Protein AF-A0A354ESL8-F1 (afdb_monomer_lite)

Radius of gyration: 21.01 Å; chains: 1; bounding box: 44×29×80 Å

Secondary structure (DSSP, 8-state):
-HHHHHHHHTTT-TTSHHHHHHHHHHHHHTTT-HHHHHHHHHHHHHHT-SS--HHHHHHHHHHHHHHHHHHTT-TTTS-HHHHHS--HHHHHHHHHHHHHHHHHHHHHT-------------

Foldseek 3Di:
DLLLLQLLVCLVPCVDPSNVVSLVCQCPVCVVQPQLVVLSVQLVCQPPDVVHDPVSNSVSSLSNSVSVCVVVVVCVPAPSCNSVDPDPPVSVVSVVVVVVVVVVVVVVVDDDPPDDDPDDDD

pLDDT: mean 74.72, std 19.01, range [41.19, 96.94]

Structure (mmCIF, N/CA/C/O backbone):
data_AF-A0A354ESL8-F1
#
_entry.id   AF-A0A354ESL8-F1
#
loop_
_atom_site.group_PDB
_atom_site.id
_atom_site.type_symbol
_atom_site.label_atom_id
_atom_site.label_alt_id
_atom_site.label_comp_id
_atom_site.label_asym_id
_atom_site.label_entity_id
_atom_site.label_seq_id
_atom_site.pdbx_PDB_ins_code
_atom_site.Cartn_x
_atom_site.Cartn_y
_atom_site.Cartn_z
_atom_site.occupancy
_atom_site.B_iso_or_equiv
_atom_site.auth_seq_id
_atom_site.auth_comp_id
_atom_site.auth_asym_id
_atom_site.auth_atom_id
_atom_site.pdbx_PDB_model_num
ATOM 1 N N . MET A 1 1 ? -4.795 -6.750 10.620 1.00 56.97 1 MET A N 1
ATOM 2 C CA . MET A 1 1 ? -3.672 -5.795 10.525 1.00 56.97 1 MET A CA 1
ATOM 3 C C . MET A 1 1 ? -2.487 -6.309 9.697 1.00 56.97 1 MET A C 1
ATOM 5 O O . MET A 1 1 ? -1.886 -5.500 9.002 1.00 56.97 1 MET A O 1
ATOM 9 N N . ALA A 1 2 ? -2.260 -7.630 9.599 1.00 80.31 2 ALA A N 1
ATOM 10 C CA . ALA A 1 2 ? -1.152 -8.243 8.842 1.00 80.31 2 ALA A CA 1
ATOM 11 C C . ALA A 1 2 ? -0.875 -7.701 7.419 1.00 80.31 2 ALA A C 1
ATOM 13 O O . ALA A 1 2 ? 0.282 -7.634 7.011 1.00 80.31 2 ALA A O 1
ATOM 14 N N . VAL A 1 3 ? -1.898 -7.296 6.650 1.00 87.00 3 VAL A N 1
ATOM 15 C CA . VAL A 1 3 ? -1.694 -6.726 5.302 1.00 87.00 3 VAL A CA 1
ATOM 16 C C . VAL A 1 3 ? -0.966 -5.382 5.378 1.00 87.00 3 VAL A C 1
ATOM 18 O O . VAL A 1 3 ? 0.027 -5.200 4.683 1.00 87.00 3 VAL A O 1
ATOM 21 N N . LEU A 1 4 ? -1.415 -4.462 6.241 1.00 85.75 4 LEU A N 1
ATOM 22 C CA . LEU A 1 4 ? -0.797 -3.140 6.398 1.00 85.75 4 LEU A CA 1
ATOM 23 C C . LEU A 1 4 ? 0.653 -3.262 6.870 1.00 85.75 4 LEU A C 1
ATOM 25 O O . LEU A 1 4 ? 1.551 -2.690 6.258 1.00 85.75 4 LEU A O 1
ATOM 29 N N . GLU A 1 5 ? 0.881 -4.057 7.913 1.00 84.56 5 GLU A N 1
ATOM 30 C CA . GLU A 1 5 ? 2.213 -4.314 8.467 1.00 84.56 5 GLU A CA 1
ATOM 31 C C . GLU A 1 5 ? 3.165 -4.886 7.414 1.00 84.56 5 GLU A C 1
ATOM 33 O O . GLU A 1 5 ? 4.285 -4.399 7.263 1.00 84.56 5 GLU A O 1
ATOM 38 N N . THR A 1 6 ? 2.702 -5.869 6.632 1.00 87.06 6 THR A N 1
ATOM 39 C CA . THR A 1 6 ? 3.505 -6.481 5.566 1.00 87.06 6 THR A CA 1
ATOM 40 C C . THR A 1 6 ? 3.867 -5.450 4.497 1.00 87.06 6 THR A C 1
ATOM 42 O O . THR A 1 6 ? 5.022 -5.370 4.081 1.00 87.06 6 THR A O 1
ATOM 45 N N . LEU A 1 7 ? 2.918 -4.616 4.061 1.00 88.25 7 LEU A N 1
ATOM 46 C CA . LEU A 1 7 ? 3.202 -3.581 3.061 1.00 88.25 7 LEU A CA 1
ATOM 47 C C . LEU A 1 7 ? 4.175 -2.523 3.596 1.00 88.25 7 LEU A C 1
ATOM 49 O O . LEU A 1 7 ? 5.091 -2.127 2.879 1.00 88.25 7 LEU A O 1
ATOM 53 N N . ILE A 1 8 ? 4.052 -2.119 4.862 1.00 84.06 8 ILE A N 1
ATOM 54 C CA . ILE A 1 8 ? 4.998 -1.194 5.505 1.00 84.06 8 ILE A CA 1
ATOM 55 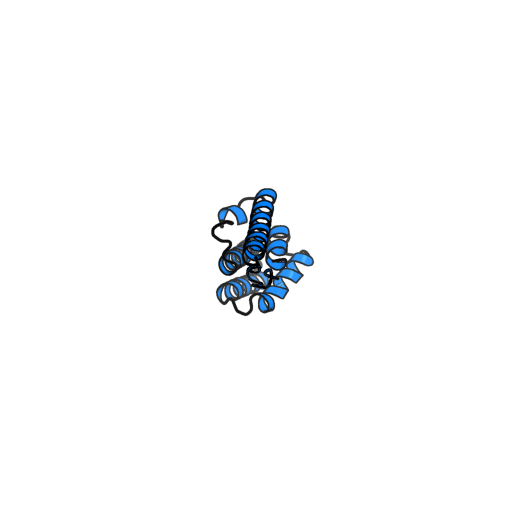C C . ILE A 1 8 ? 6.396 -1.827 5.627 1.00 84.06 8 ILE A C 1
ATOM 57 O O . ILE A 1 8 ? 7.403 -1.172 5.330 1.00 84.06 8 ILE A O 1
ATOM 61 N N . GLN A 1 9 ? 6.481 -3.099 6.028 1.00 82.31 9 GLN A N 1
ATOM 62 C CA . GLN A 1 9 ? 7.739 -3.838 6.168 1.00 82.31 9 GLN A CA 1
ATOM 63 C C . GLN A 1 9 ? 8.478 -3.965 4.832 1.00 82.31 9 GLN A C 1
ATOM 65 O O . GLN A 1 9 ? 9.687 -3.740 4.774 1.00 82.31 9 GLN A O 1
ATOM 70 N N . TYR A 1 10 ? 7.754 -4.265 3.753 1.00 80.88 10 TYR A N 1
ATOM 71 C CA . TYR A 1 10 ? 8.318 -4.469 2.416 1.00 80.88 10 TYR A CA 1
ATOM 72 C C . TYR A 1 10 ? 8.191 -3.244 1.496 1.00 80.88 10 TYR A C 1
ATOM 74 O O . TYR A 1 10 ? 8.330 -3.364 0.280 1.00 80.88 10 TYR A O 1
ATOM 82 N N . ARG A 1 11 ? 7.983 -2.039 2.044 1.00 75.75 11 ARG A N 1
ATOM 83 C CA . ARG A 1 11 ? 7.780 -0.806 1.254 1.00 75.75 11 ARG A CA 1
ATOM 84 C C . ARG A 1 11 ? 8.921 -0.460 0.290 1.00 75.75 11 ARG A C 1
ATOM 86 O O . ARG A 1 11 ? 8.677 0.157 -0.740 1.00 75.75 11 ARG A O 1
ATOM 93 N N . ALA A 1 12 ? 10.147 -0.885 0.602 1.00 71.88 12 ALA A N 1
ATOM 94 C CA . ALA A 1 12 ? 11.327 -0.718 -0.253 1.00 71.88 12 ALA A CA 1
ATOM 95 C C . ALA A 1 12 ? 11.576 -1.913 -1.201 1.00 71.88 12 ALA A C 1
ATOM 97 O O . ALA A 1 12 ? 12.420 -1.833 -2.091 1.00 71.88 12 ALA A O 1
ATOM 98 N N . THR A 1 13 ? 10.859 -3.026 -1.022 1.00 80.00 13 THR A N 1
ATOM 99 C CA . THR A 1 13 ? 11.060 -4.307 -1.720 1.00 80.00 13 THR A CA 1
ATOM 100 C C . THR A 1 13 ? 9.722 -4.909 -2.163 1.00 80.00 13 THR A C 1
ATOM 102 O O . THR A 1 13 ? 9.410 -6.068 -1.903 1.00 80.00 13 THR A O 1
ATOM 105 N N . ILE A 1 14 ? 8.941 -4.113 -2.901 1.00 82.62 14 ILE A N 1
ATOM 106 C CA . ILE A 1 14 ? 7.564 -4.419 -3.341 1.00 82.62 14 ILE A CA 1
ATOM 107 C C . ILE A 1 14 ? 7.452 -5.760 -4.095 1.00 82.62 14 ILE A C 1
ATOM 109 O O . ILE A 1 14 ? 6.445 -6.454 -4.006 1.00 82.62 14 ILE A O 1
ATOM 113 N N . ALA A 1 15 ? 8.490 -6.156 -4.836 1.00 82.19 15 ALA A N 1
ATOM 114 C CA . ALA A 1 15 ? 8.491 -7.401 -5.610 1.00 82.19 15 ALA A CA 1
ATOM 1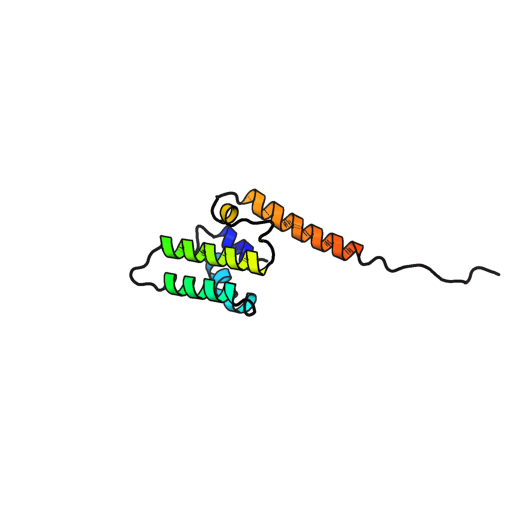15 C C . ALA A 1 15 ? 8.689 -8.673 -4.758 1.00 82.19 15 ALA A C 1
ATOM 117 O O . ALA A 1 15 ? 8.657 -9.780 -5.295 1.00 82.19 15 ALA A O 1
ATOM 118 N N . TYR A 1 16 ? 8.924 -8.544 -3.449 1.00 87.12 16 TYR A N 1
ATOM 119 C CA . TYR A 1 16 ? 9.104 -9.697 -2.573 1.00 87.12 16 TYR A CA 1
ATOM 120 C C . TYR A 1 16 ? 7.786 -10.459 -2.393 1.00 87.12 16 TYR A C 1
ATOM 122 O O . TYR A 1 16 ? 6.717 -9.853 -2.312 1.00 87.12 16 TYR A O 1
ATOM 130 N N . ALA A 1 17 ? 7.849 -11.789 -2.309 1.00 85.06 17 ALA A N 1
ATOM 131 C CA . ALA A 1 17 ? 6.663 -12.648 -2.363 1.00 85.06 17 ALA A CA 1
ATOM 132 C C . ALA A 1 17 ? 5.606 -12.292 -1.301 1.00 85.06 17 ALA A C 1
ATOM 134 O O . ALA A 1 17 ? 4.415 -12.262 -1.600 1.00 85.06 17 ALA A O 1
ATOM 135 N N . GLN A 1 18 ? 6.042 -11.958 -0.085 1.00 88.38 18 GLN A N 1
ATOM 136 C CA . GLN A 1 18 ? 5.186 -11.516 1.016 1.00 88.38 18 GLN A CA 1
ATOM 137 C C . GLN A 1 18 ? 4.458 -10.206 0.683 1.00 88.38 18 GLN A C 1
ATOM 139 O O . GLN A 1 18 ? 3.259 -10.093 0.922 1.00 88.38 18 GLN A O 1
ATOM 144 N N . SER A 1 19 ? 5.162 -9.238 0.089 1.00 88.62 19 SER A N 1
ATOM 145 C CA . SER A 1 19 ? 4.575 -7.963 -0.336 1.00 88.62 19 SER A CA 1
ATOM 146 C C . SER A 1 19 ? 3.552 -8.172 -1.450 1.00 88.62 19 SER A C 1
ATOM 148 O O . SER A 1 19 ? 2.431 -7.682 -1.357 1.00 88.62 19 SER A O 1
ATOM 150 N N . VAL A 1 20 ? 3.884 -8.992 -2.451 1.00 89.81 20 VAL A N 1
ATOM 151 C CA . VAL A 1 20 ? 2.971 -9.338 -3.549 1.00 89.81 20 VAL A CA 1
ATOM 152 C C . VAL A 1 20 ? 1.727 -10.065 -3.032 1.00 89.81 20 VAL A C 1
ATOM 154 O O . VAL A 1 20 ? 0.611 -9.748 -3.443 1.00 89.81 20 VAL A O 1
ATOM 157 N N . ALA A 1 21 ? 1.887 -11.008 -2.100 1.00 93.06 21 ALA A N 1
ATOM 158 C CA . ALA A 1 21 ? 0.765 -11.703 -1.473 1.00 93.06 21 ALA A CA 1
ATOM 159 C C . ALA A 1 21 ? -0.139 -10.736 -0.692 1.00 93.06 21 ALA A C 1
ATOM 161 O O . ALA A 1 21 ? -1.362 -10.790 -0.834 1.00 93.06 21 ALA A O 1
ATOM 162 N N . ALA A 1 22 ? 0.451 -9.810 0.071 1.00 93.69 22 ALA A N 1
ATOM 163 C CA . ALA A 1 22 ? -0.292 -8.770 0.774 1.00 93.69 22 ALA A CA 1
ATOM 164 C C . ALA A 1 22 ? -1.042 -7.852 -0.205 1.00 93.69 22 ALA A C 1
ATOM 166 O O . ALA A 1 22 ? -2.245 -7.650 -0.036 1.00 93.69 22 ALA A O 1
ATOM 167 N N . LEU A 1 23 ? -0.390 -7.378 -1.272 1.00 94.19 23 LEU A N 1
ATOM 168 C CA . LEU A 1 23 ? -1.014 -6.562 -2.320 1.00 94.19 23 LEU A CA 1
ATOM 169 C C . LEU A 1 23 ? -2.214 -7.271 -2.957 1.00 94.19 23 LEU A C 1
ATOM 171 O O . LEU A 1 23 ? -3.289 -6.687 -3.079 1.00 94.19 23 LEU A O 1
ATOM 175 N N . ASN A 1 24 ? -2.067 -8.551 -3.297 1.00 94.38 24 ASN A N 1
ATOM 176 C CA . ASN A 1 24 ? -3.132 -9.341 -3.915 1.00 94.38 24 ASN A CA 1
ATOM 177 C C . ASN A 1 24 ? -4.325 -9.597 -2.981 1.00 94.38 24 ASN A C 1
ATOM 179 O O . ASN A 1 24 ? -5.419 -9.894 -3.456 1.00 94.38 24 ASN A O 1
ATOM 183 N N . SER A 1 25 ? -4.142 -9.467 -1.665 1.00 95.06 25 SER A N 1
ATOM 184 C CA . SER A 1 25 ? -5.228 -9.609 -0.690 1.00 95.06 25 SER A CA 1
ATOM 185 C C . SER A 1 25 ? -6.089 -8.347 -0.537 1.00 95.06 25 SER A C 1
ATOM 187 O O . SER A 1 25 ? -7.221 -8.443 -0.056 1.00 95.06 25 SER A O 1
ATOM 189 N N . ILE A 1 26 ? -5.595 -7.177 -0.973 1.00 94.69 26 ILE A N 1
ATOM 190 C CA . ILE A 1 26 ? -6.262 -5.877 -0.785 1.00 94.69 26 ILE A CA 1
ATOM 191 C C . ILE A 1 26 ? -7.706 -5.863 -1.308 1.00 94.69 26 ILE A C 1
ATOM 193 O O . ILE A 1 26 ? -8.580 -5.433 -0.554 1.00 94.69 26 ILE A O 1
ATOM 197 N N . PRO A 1 27 ? -8.019 -6.346 -2.530 1.00 93.56 27 PRO A N 1
ATOM 198 C CA . PRO A 1 27 ? -9.389 -6.309 -3.047 1.00 93.56 27 PRO A CA 1
ATOM 199 C C . PRO A 1 27 ? -10.402 -7.055 -2.172 1.00 93.56 27 PRO A C 1
ATOM 201 O O . PRO A 1 27 ? -11.572 -6.677 -2.140 1.00 93.56 27 PRO A O 1
ATOM 204 N N . THR A 1 28 ? -9.955 -8.095 -1.464 1.00 93.75 28 THR A N 1
ATOM 205 C CA . THR A 1 28 ? -10.790 -8.907 -0.572 1.00 93.75 28 THR A CA 1
ATOM 206 C C . THR A 1 28 ? -10.889 -8.271 0.812 1.00 93.75 28 THR A C 1
ATOM 208 O O . THR A 1 28 ? -11.994 -8.032 1.300 1.00 93.75 28 THR A O 1
ATOM 211 N N . VAL A 1 29 ? -9.744 -7.962 1.432 1.00 93.00 29 VAL A N 1
ATOM 212 C CA . VAL A 1 29 ? -9.669 -7.452 2.814 1.00 93.00 29 VAL A CA 1
ATOM 213 C C . VAL A 1 29 ? -10.268 -6.050 2.931 1.00 93.00 29 VAL A C 1
ATOM 215 O O . VAL A 1 29 ? -10.980 -5.770 3.888 1.00 93.00 29 VAL A O 1
ATOM 218 N N . PHE A 1 30 ? -10.051 -5.197 1.930 1.00 93.94 30 PHE A N 1
ATOM 219 C CA . PHE A 1 30 ? -10.559 -3.822 1.876 1.00 93.94 30 PHE A CA 1
ATOM 220 C C . PHE A 1 30 ? -11.698 -3.671 0.862 1.00 93.94 30 PHE A C 1
ATOM 222 O O . PHE A 1 30 ? -11.887 -2.613 0.260 1.00 93.94 30 PHE A O 1
ATOM 229 N N . SER A 1 31 ? -12.484 -4.732 0.658 1.00 93.31 31 SER A N 1
ATOM 230 C CA . SER A 1 31 ? -13.606 -4.744 -0.293 1.00 93.31 31 SER A CA 1
ATOM 231 C C . SER A 1 31 ? -14.628 -3.625 -0.037 1.00 93.31 31 SER A C 1
ATOM 233 O O . SER A 1 31 ? -15.160 -3.049 -0.994 1.00 93.31 31 SER A O 1
ATOM 235 N N . ALA A 1 32 ? -14.841 -3.283 1.239 1.00 94.31 32 ALA A N 1
ATOM 236 C CA . ALA A 1 32 ? -15.745 -2.236 1.711 1.00 94.31 32 ALA A CA 1
ATOM 237 C C . ALA A 1 32 ? -15.131 -0.823 1.741 1.00 94.31 32 ALA A C 1
ATOM 239 O O . ALA A 1 32 ? -15.852 0.118 2.058 1.00 94.31 32 ALA A O 1
ATOM 240 N N . SER A 1 33 ? -13.846 -0.655 1.398 1.00 95.31 33 SER A N 1
ATOM 241 C CA . SER A 1 33 ? -13.163 0.645 1.400 1.00 95.31 33 SER A CA 1
ATOM 242 C C . SER A 1 33 ? -12.946 1.166 -0.026 1.00 95.31 33 SER A C 1
ATOM 244 O O . SER A 1 33 ? -12.001 0.753 -0.711 1.00 95.31 33 SER A O 1
ATOM 246 N N . PRO A 1 34 ? -13.786 2.101 -0.519 1.00 94.50 34 PRO A N 1
ATOM 247 C CA . PRO A 1 34 ? -13.638 2.645 -1.866 1.00 94.50 34 PRO A CA 1
ATOM 248 C C . PRO A 1 34 ? -12.286 3.335 -2.069 1.00 94.50 34 PRO A C 1
ATOM 250 O O . PRO A 1 34 ? -11.674 3.181 -3.124 1.00 94.50 34 PRO A O 1
ATOM 253 N N . LYS A 1 35 ? -11.792 4.038 -1.041 1.00 94.56 35 LYS A N 1
ATOM 254 C CA . LYS A 1 35 ? -10.518 4.769 -1.088 1.00 94.56 35 LYS A CA 1
ATOM 255 C C . 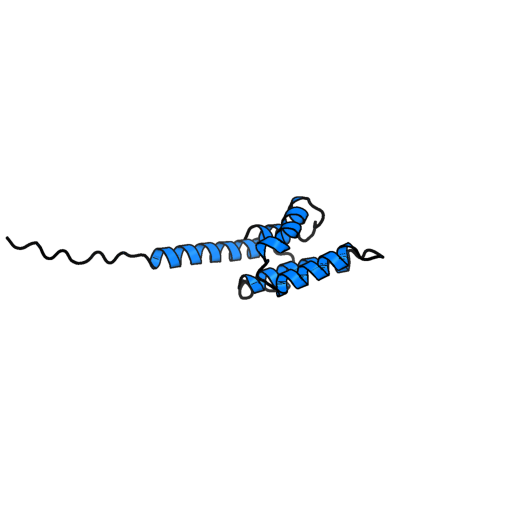LYS A 1 35 ? -9.324 3.829 -1.262 1.00 94.56 35 LYS A C 1
ATOM 257 O O . LYS A 1 35 ? -8.487 4.062 -2.132 1.00 94.56 35 LYS A O 1
ATOM 262 N N . VAL A 1 36 ? -9.259 2.746 -0.482 1.00 95.44 36 VAL A N 1
ATOM 263 C CA . VAL A 1 36 ? -8.169 1.761 -0.592 1.00 95.44 36 VAL A CA 1
ATOM 264 C C . VAL A 1 36 ? -8.222 1.045 -1.943 1.00 95.44 36 VAL A C 1
ATOM 266 O O . VAL A 1 36 ? -7.193 0.871 -2.597 1.00 95.44 36 VAL A O 1
ATOM 269 N N . ARG A 1 37 ? -9.420 0.691 -2.420 1.00 96.06 37 ARG A N 1
ATOM 270 C CA . ARG A 1 37 ? -9.599 0.059 -3.736 1.00 96.06 37 ARG A CA 1
ATOM 271 C C . ARG A 1 37 ? -9.189 0.964 -4.893 1.00 96.06 37 ARG A C 1
ATOM 273 O O . ARG A 1 37 ? -8.597 0.490 -5.866 1.00 96.06 37 ARG A O 1
ATOM 280 N N . GLU A 1 38 ? -9.484 2.255 -4.799 1.00 96.38 38 GLU A N 1
ATOM 281 C CA . GLU A 1 38 ? -9.051 3.236 -5.787 1.00 96.38 38 GLU A CA 1
ATOM 282 C C . GLU A 1 38 ? -7.521 3.367 -5.801 1.00 96.38 38 GLU A C 1
ATOM 284 O O . GLU A 1 38 ? -6.907 3.293 -6.870 1.00 96.38 38 GLU A O 1
ATOM 289 N N . ALA A 1 39 ? -6.889 3.480 -4.628 1.00 95.94 39 ALA A N 1
ATOM 290 C CA . ALA A 1 39 ? -5.431 3.517 -4.507 1.00 95.94 39 ALA A CA 1
ATOM 291 C C . ALA A 1 39 ? -4.776 2.255 -5.099 1.00 95.94 39 ALA A C 1
ATOM 293 O O . ALA A 1 39 ? -3.833 2.357 -5.887 1.00 95.94 39 ALA A O 1
ATOM 294 N N . PHE A 1 40 ? -5.334 1.074 -4.811 1.00 96.94 40 PHE A N 1
ATOM 295 C CA . PHE A 1 40 ? -4.879 -0.196 -5.378 1.00 96.94 40 PHE A CA 1
ATOM 296 C C . PHE A 1 40 ? -5.005 -0.241 -6.905 1.00 96.94 40 PHE A C 1
ATOM 298 O O . PHE A 1 40 ? -4.077 -0.644 -7.603 1.00 96.94 40 PHE A O 1
ATOM 305 N N . THR A 1 41 ? -6.123 0.238 -7.451 1.00 96.62 41 THR A N 1
ATOM 306 C CA . THR A 1 41 ? -6.333 0.292 -8.905 1.00 96.62 41 THR A CA 1
ATOM 307 C C . THR A 1 41 ? -5.283 1.175 -9.585 1.00 96.62 41 THR A C 1
ATOM 309 O O . THR A 1 41 ? -4.711 0.794 -10.608 1.00 96.62 41 THR A O 1
ATOM 312 N N . ARG A 1 42 ? -4.965 2.333 -8.991 1.00 96.12 42 ARG A N 1
ATOM 313 C CA . ARG A 1 42 ? -3.921 3.245 -9.489 1.00 96.12 42 ARG A CA 1
ATOM 314 C C . ARG A 1 42 ? -2.523 2.623 -9.417 1.00 96.12 42 ARG A C 1
ATOM 316 O O . ARG A 1 42 ? -1.726 2.827 -10.331 1.00 96.12 42 ARG A O 1
ATOM 323 N N . PHE A 1 43 ? -2.230 1.853 -8.371 1.00 95.56 43 PHE A N 1
ATOM 324 C CA . PHE A 1 43 ? -0.991 1.079 -8.271 1.00 95.56 43 PHE A CA 1
ATOM 325 C C . PHE A 1 43 ? -0.889 0.021 -9.372 1.00 95.56 43 PHE A C 1
ATOM 327 O O . PHE A 1 43 ? 0.124 -0.033 -10.065 1.00 95.56 43 PHE A O 1
ATOM 334 N N . MET A 1 44 ? -1.948 -0.758 -9.606 1.00 96.44 44 MET A N 1
ATOM 335 C CA . MET A 1 44 ? -1.963 -1.762 -10.675 1.00 96.44 44 MET A CA 1
ATOM 336 C C . MET A 1 44 ? -1.810 -1.127 -12.061 1.00 96.44 44 MET A C 1
ATOM 338 O O . MET A 1 44 ? -1.124 -1.683 -12.919 1.00 96.44 44 MET A O 1
ATOM 342 N N . ALA A 1 45 ? -2.389 0.055 -12.285 1.00 95.94 45 ALA A N 1
ATOM 343 C CA . ALA A 1 45 ? -2.175 0.813 -13.514 1.00 95.94 45 ALA A CA 1
ATOM 344 C C . ALA A 1 45 ? -0.703 1.236 -13.679 1.00 95.94 45 ALA A C 1
ATOM 346 O O . ALA A 1 45 ? -0.143 1.071 -14.760 1.00 95.94 45 ALA A O 1
ATOM 347 N N . ALA A 1 46 ? -0.056 1.715 -12.610 1.00 91.44 46 ALA A N 1
ATOM 348 C CA . ALA A 1 46 ? 1.366 2.064 -12.627 1.00 91.44 46 ALA A CA 1
ATOM 349 C C . ALA A 1 46 ? 2.271 0.839 -12.856 1.00 91.44 46 ALA A C 1
ATOM 351 O O . ALA A 1 46 ? 3.225 0.922 -13.627 1.00 91.44 46 ALA A O 1
ATOM 352 N N . ALA A 1 47 ? 1.946 -0.308 -12.254 1.00 90.62 47 ALA A N 1
ATOM 353 C CA . ALA A 1 47 ? 2.682 -1.561 -12.435 1.00 90.62 47 ALA A CA 1
ATOM 354 C C . ALA A 1 47 ? 2.632 -2.081 -13.881 1.00 90.62 47 ALA A C 1
ATOM 356 O O . ALA A 1 47 ? 3.591 -2.686 -14.355 1.00 90.62 47 ALA A O 1
ATOM 357 N N . ASN A 1 48 ? 1.532 -1.819 -14.591 1.00 93.88 48 ASN A N 1
ATOM 358 C CA . ASN A 1 48 ? 1.335 -2.226 -15.984 1.00 93.88 48 ASN A CA 1
ATOM 359 C C . ASN A 1 48 ? 1.689 -1.130 -17.005 1.00 93.88 48 ASN A C 1
ATOM 361 O O . ASN A 1 48 ? 1.524 -1.339 -18.211 1.00 93.88 48 ASN A O 1
ATOM 365 N N . ALA A 1 49 ? 2.153 0.037 -16.549 1.00 92.00 49 ALA A N 1
ATOM 366 C CA . ALA A 1 49 ? 2.456 1.163 -17.419 1.00 92.00 49 ALA A CA 1
ATOM 367 C C . ALA A 1 49 ? 3.619 0.851 -18.373 1.00 92.00 49 ALA A C 1
ATOM 369 O O . ALA A 1 49 ? 4.582 0.162 -18.028 1.00 92.00 49 ALA A O 1
ATOM 370 N N . LYS A 1 50 ? 3.532 1.395 -19.592 1.00 92.62 50 LYS A N 1
ATOM 371 C CA . LYS A 1 50 ? 4.587 1.324 -20.607 1.00 92.62 50 LYS A CA 1
ATOM 372 C C . LYS A 1 50 ? 4.886 2.744 -21.115 1.00 92.62 50 LYS A C 1
ATOM 374 O O . LYS A 1 50 ? 3.993 3.339 -21.715 1.00 92.62 50 LYS A O 1
ATOM 379 N N . PRO A 1 51 ? 6.102 3.284 -20.898 1.00 89.31 51 PRO A N 1
ATOM 380 C CA . PRO A 1 51 ? 7.238 2.655 -20.214 1.00 89.31 51 PRO A CA 1
ATOM 381 C C . PRO A 1 51 ? 7.002 2.475 -18.706 1.00 89.31 51 PRO A C 1
ATOM 383 O O . PRO A 1 51 ? 6.254 3.228 -18.084 1.00 89.31 51 PRO A O 1
ATOM 386 N N . PHE A 1 52 ? 7.659 1.469 -18.127 1.00 85.38 52 PHE A N 1
ATOM 387 C CA . PHE A 1 52 ? 7.629 1.221 -16.687 1.00 85.38 52 PHE A CA 1
ATOM 388 C C . PHE A 1 52 ? 8.389 2.322 -15.934 1.00 85.38 52 PHE A C 1
ATOM 390 O O . PHE A 1 52 ? 9.495 2.693 -16.330 1.00 85.38 52 PHE A O 1
ATOM 397 N N . ASN A 1 53 ? 7.818 2.812 -14.831 1.00 83.81 53 ASN A N 1
ATOM 398 C CA . ASN A 1 53 ? 8.445 3.806 -13.963 1.00 83.81 53 ASN A CA 1
ATOM 399 C C . ASN A 1 53 ? 8.429 3.328 -12.505 1.00 83.81 53 ASN A C 1
ATOM 401 O O . ASN A 1 53 ? 7.383 3.292 -11.854 1.00 83.81 53 ASN A O 1
ATOM 405 N N . GLN A 1 54 ? 9.612 2.997 -11.985 1.00 79.81 54 GLN A N 1
ATOM 406 C CA . GLN A 1 54 ? 9.776 2.521 -10.613 1.00 79.81 54 GLN A CA 1
ATOM 407 C C . GLN A 1 54 ? 9.415 3.585 -9.566 1.00 79.81 54 GLN A C 1
ATOM 409 O O . GLN A 1 54 ? 8.807 3.247 -8.555 1.00 79.81 54 GLN A O 1
ATOM 414 N N . GLY A 1 55 ? 9.744 4.860 -9.801 1.00 77.81 55 GLY A N 1
ATOM 415 C CA . GLY A 1 55 ? 9.420 5.950 -8.875 1.00 77.81 55 GLY A CA 1
ATOM 416 C C . GLY A 1 55 ? 7.911 6.123 -8.709 1.00 77.81 55 GLY A C 1
ATOM 417 O O . GLY A 1 55 ? 7.409 6.160 -7.590 1.00 77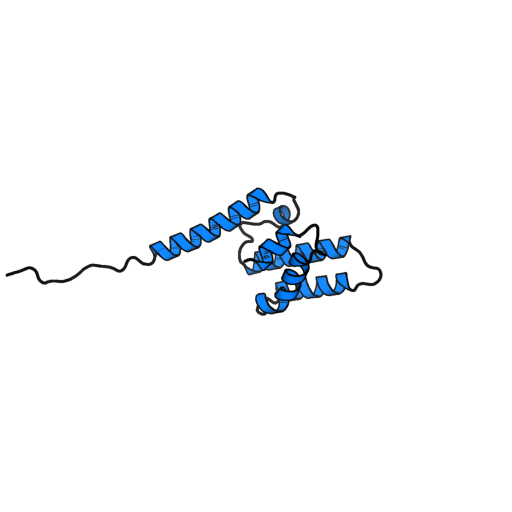.81 55 GLY A O 1
ATOM 418 N N . THR A 1 56 ? 7.172 6.110 -9.821 1.00 83.31 56 THR A N 1
ATOM 419 C CA . THR A 1 56 ? 5.703 6.148 -9.798 1.00 83.31 56 THR A CA 1
ATOM 420 C C . THR A 1 56 ? 5.117 4.920 -9.104 1.00 83.31 56 THR A C 1
ATOM 422 O O . THR A 1 56 ? 4.153 5.050 -8.354 1.00 83.31 56 THR A O 1
ATOM 425 N N . LEU A 1 57 ? 5.683 3.726 -9.312 1.00 84.94 57 LEU A N 1
ATOM 426 C CA . LEU A 1 57 ? 5.220 2.515 -8.628 1.00 84.94 57 LEU A CA 1
ATOM 427 C C . LEU A 1 57 ? 5.355 2.639 -7.101 1.00 84.94 57 LEU A C 1
ATOM 429 O O . LEU A 1 57 ? 4.413 2.312 -6.379 1.00 84.94 57 LEU A O 1
ATOM 433 N N . VAL A 1 58 ? 6.499 3.139 -6.625 1.00 85.06 58 VAL A N 1
ATOM 434 C CA . VAL A 1 58 ? 6.758 3.367 -5.194 1.00 85.06 58 VAL A CA 1
ATOM 435 C C . VAL A 1 58 ? 5.804 4.417 -4.629 1.00 85.06 58 VAL A C 1
ATOM 437 O O . VAL A 1 58 ? 5.168 4.167 -3.609 1.00 85.06 58 VAL A O 1
ATOM 440 N N . GLU A 1 59 ? 5.613 5.543 -5.317 1.00 86.44 59 GLU A N 1
ATOM 441 C CA . GLU A 1 59 ? 4.649 6.572 -4.908 1.00 86.44 59 GLU A CA 1
ATOM 442 C C . GLU A 1 59 ? 3.232 5.986 -4.763 1.00 86.44 59 GLU A C 1
ATOM 444 O O . GLU A 1 59 ? 2.559 6.189 -3.751 1.00 86.44 59 GLU A O 1
ATOM 449 N N . ARG A 1 60 ? 2.777 5.189 -5.741 1.00 91.06 60 ARG A N 1
ATOM 450 C CA . ARG A 1 60 ? 1.462 4.531 -5.666 1.00 91.06 60 ARG A CA 1
ATOM 451 C C . ARG A 1 60 ? 1.376 3.506 -4.538 1.00 91.06 60 ARG A C 1
ATOM 4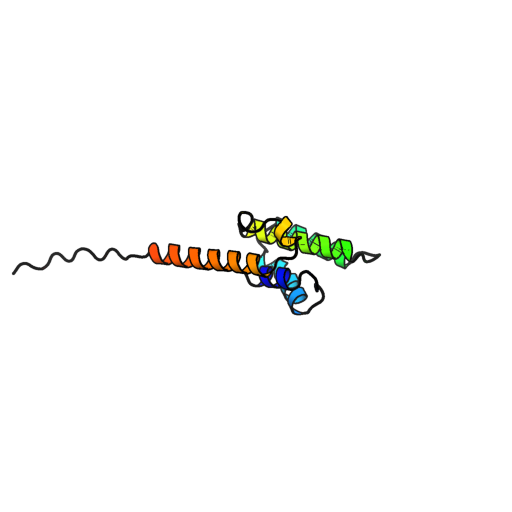53 O O . ARG A 1 60 ? 0.308 3.367 -3.948 1.00 91.06 60 ARG A O 1
ATOM 460 N N . HIS A 1 61 ? 2.470 2.823 -4.218 1.00 90.19 61 HIS A N 1
ATOM 461 C CA . HIS A 1 61 ? 2.530 1.900 -3.089 1.00 90.19 61 HIS A CA 1
ATOM 462 C C . HIS A 1 61 ? 2.352 2.628 -1.746 1.00 90.19 61 HIS A C 1
ATOM 464 O O . HIS A 1 61 ? 1.562 2.193 -0.909 1.00 90.19 61 HIS A O 1
ATOM 470 N N . LEU A 1 62 ? 3.003 3.780 -1.558 1.00 87.88 62 LEU A N 1
ATOM 471 C CA . LEU A 1 62 ? 2.833 4.599 -0.350 1.00 87.88 62 LEU A CA 1
ATOM 472 C C . LEU A 1 62 ? 1.404 5.148 -0.226 1.00 87.88 62 LEU A C 1
ATOM 474 O O . LEU A 1 62 ? 0.850 5.193 0.870 1.00 87.88 62 LEU A O 1
ATOM 478 N N . LEU A 1 63 ? 0.759 5.494 -1.344 1.00 90.75 63 LEU A N 1
ATOM 479 C CA . LEU A 1 63 ? -0.644 5.925 -1.341 1.00 90.75 63 LEU A CA 1
ATOM 480 C C . LEU A 1 63 ? -1.617 4.814 -0.919 1.00 90.75 63 LEU A C 1
ATOM 482 O O . LEU A 1 63 ? -2.615 5.119 -0.268 1.00 90.75 63 LEU A O 1
ATOM 486 N N . ILE A 1 64 ? -1.336 3.545 -1.243 1.00 93.94 64 ILE A N 1
ATOM 487 C CA . ILE A 1 64 ? -2.103 2.405 -0.709 1.00 93.94 64 ILE A CA 1
ATOM 488 C C . ILE A 1 64 ? -1.986 2.372 0.816 1.00 93.94 64 ILE A C 1
ATOM 490 O O . ILE A 1 64 ? -3.006 2.318 1.500 1.00 93.94 64 ILE A O 1
ATOM 494 N N . ILE A 1 65 ? -0.758 2.434 1.340 1.00 90.81 65 ILE A N 1
ATOM 495 C CA . ILE A 1 65 ? -0.486 2.390 2.783 1.00 90.81 65 ILE A CA 1
ATOM 496 C C . ILE A 1 65 ? -1.219 3.533 3.497 1.00 90.81 65 ILE A C 1
ATOM 498 O O . ILE A 1 65 ? -1.948 3.288 4.455 1.00 90.81 65 ILE A O 1
ATOM 502 N N . SER A 1 66 ? -1.112 4.759 2.983 1.00 88.81 66 SER A N 1
ATOM 503 C CA . SER A 1 66 ? -1.813 5.928 3.528 1.00 88.81 66 SER A CA 1
ATOM 504 C C . SER A 1 66 ? -3.336 5.773 3.503 1.00 88.81 66 SER A C 1
ATOM 506 O O . SER A 1 66 ? -4.004 6.116 4.476 1.00 88.81 66 SER A O 1
ATOM 508 N N . ALA A 1 67 ? -3.903 5.225 2.424 1.00 91.50 67 ALA A N 1
ATOM 509 C CA . ALA A 1 67 ? -5.340 4.965 2.350 1.00 91.50 67 ALA A CA 1
ATOM 510 C C . ALA A 1 67 ? -5.783 3.912 3.379 1.00 91.50 67 ALA A C 1
ATOM 512 O O . ALA A 1 67 ? -6.838 4.067 3.987 1.00 91.50 67 ALA A O 1
ATOM 513 N N . MET A 1 68 ? -4.975 2.871 3.600 1.00 90.94 68 MET A N 1
ATOM 514 C CA . MET A 1 68 ? -5.250 1.832 4.596 1.00 90.94 68 MET A CA 1
ATOM 515 C C . MET A 1 68 ? -5.158 2.372 6.028 1.00 90.94 68 MET A C 1
ATOM 517 O O . MET A 1 68 ? -5.998 2.033 6.851 1.00 90.94 68 MET A O 1
ATOM 521 N N . ILE A 1 69 ? -4.186 3.240 6.323 1.00 88.00 69 ILE A N 1
ATOM 522 C CA . ILE A 1 69 ? -4.064 3.916 7.626 1.00 88.00 69 ILE A CA 1
ATOM 523 C C . ILE A 1 69 ? -5.319 4.742 7.926 1.00 88.00 69 ILE A C 1
ATOM 525 O O . ILE A 1 69 ? -5.872 4.637 9.018 1.00 88.00 69 ILE A O 1
ATOM 529 N N . GLN A 1 70 ? -5.797 5.518 6.949 1.00 88.94 70 GLN A N 1
ATOM 530 C CA . GLN A 1 70 ? -7.023 6.308 7.096 1.00 88.94 70 GLN A CA 1
ATOM 531 C C . GLN A 1 70 ? -8.262 5.428 7.280 1.00 88.94 70 GLN A C 1
ATOM 533 O O . GLN A 1 70 ? -9.108 5.732 8.113 1.00 88.94 70 GLN A O 1
ATOM 538 N N . ASP A 1 71 ? -8.376 4.343 6.512 1.00 90.44 71 ASP A N 1
ATOM 539 C CA . ASP A 1 71 ? -9.505 3.411 6.604 1.00 90.44 71 ASP A CA 1
ATOM 540 C C . ASP A 1 71 ? -9.580 2.716 7.971 1.00 90.44 71 ASP A C 1
ATOM 542 O O . ASP A 1 71 ? -10.665 2.488 8.500 1.00 90.44 71 ASP A O 1
ATOM 546 N N . LEU A 1 72 ? -8.419 2.438 8.569 1.00 87.12 72 LEU A N 1
ATOM 547 C CA . LEU A 1 72 ? -8.294 1.825 9.890 1.00 87.12 72 LEU A CA 1
ATOM 548 C C . LEU A 1 72 ? -8.359 2.836 11.050 1.00 87.12 72 LEU A C 1
ATOM 550 O O . LEU A 1 72 ? -8.278 2.420 12.202 1.00 87.12 72 LEU A O 1
ATOM 554 N N . GLY A 1 73 ? -8.493 4.140 10.777 1.00 86.00 73 GLY A N 1
ATOM 555 C CA . GLY A 1 73 ? -8.526 5.183 11.812 1.00 86.00 73 GLY A CA 1
ATOM 556 C C . GLY A 1 73 ? -7.199 5.361 12.563 1.00 86.00 73 GLY A C 1
ATOM 557 O O . GLY A 1 73 ? -7.187 5.742 13.731 1.00 86.00 73 GLY A O 1
ATOM 558 N N . LEU A 1 74 ? -6.078 5.046 11.909 1.00 81.25 74 LEU A N 1
ATOM 559 C CA . LEU A 1 74 ? -4.725 5.141 12.472 1.00 81.25 74 LEU A CA 1
ATOM 560 C C . LEU A 1 74 ? -4.023 6.462 12.108 1.00 81.25 74 LEU A C 1
ATOM 562 O O . LEU A 1 74 ? -2.855 6.662 12.432 1.00 81.25 74 LEU A O 1
ATOM 566 N N . ASP A 1 75 ? -4.720 7.375 11.441 1.00 77.06 75 ASP A N 1
ATOM 567 C CA . ASP A 1 75 ? -4.220 8.664 10.955 1.00 77.06 75 ASP A CA 1
ATOM 568 C C . ASP A 1 75 ? -3.798 9.624 12.078 1.00 77.06 75 ASP A C 1
ATOM 570 O O . ASP A 1 75 ? -2.883 10.426 11.896 1.00 77.06 75 ASP A O 1
ATOM 574 N N . ALA A 1 76 ? -4.398 9.500 13.264 1.00 69.19 76 ALA A N 1
ATOM 575 C CA . ALA A 1 76 ? -3.971 10.230 14.458 1.00 69.19 76 ALA A CA 1
ATOM 576 C C . ALA A 1 76 ? -2.605 9.768 15.010 1.00 69.19 76 ALA A C 1
ATOM 578 O O . ALA A 1 76 ? -1.989 10.480 15.801 1.00 69.19 76 ALA A O 1
ATOM 579 N N . GLN A 1 77 ? -2.143 8.576 14.623 1.00 66.88 77 GLN A N 1
ATOM 580 C CA . GLN A 1 77 ? -0.944 7.928 15.173 1.00 66.88 77 GLN A CA 1
ATOM 581 C C . GLN A 1 77 ? 0.174 7.774 14.142 1.00 66.88 77 GLN A C 1
ATOM 583 O O . GLN A 1 77 ? 1.348 7.711 14.506 1.00 66.88 77 GLN A O 1
ATOM 588 N N . ILE A 1 78 ? -0.199 7.691 12.865 1.00 68.31 78 ILE A N 1
ATOM 589 C CA . ILE A 1 78 ? 0.699 7.446 11.746 1.00 68.31 78 ILE A CA 1
ATOM 590 C C . ILE A 1 78 ? 0.488 8.570 10.736 1.00 68.31 78 ILE A C 1
ATOM 592 O O . ILE A 1 78 ? -0.484 8.573 9.976 1.00 68.31 78 ILE A O 1
ATOM 596 N N . SER A 1 79 ? 1.407 9.534 10.717 1.00 66.69 79 SER A N 1
ATOM 597 C CA . SER A 1 79 ? 1.384 10.591 9.713 1.00 66.69 79 SER A CA 1
ATOM 598 C C . SER A 1 79 ? 1.916 10.079 8.373 1.00 66.69 79 SER A C 1
ATOM 600 O O . SER A 1 79 ? 2.725 9.152 8.306 1.00 66.69 79 SER A O 1
ATOM 602 N N . ALA A 1 80 ? 1.516 10.728 7.277 1.00 61.72 80 ALA A N 1
ATOM 603 C CA . ALA A 1 80 ? 2.090 10.456 5.957 1.00 61.72 80 ALA A CA 1
ATOM 604 C C . ALA A 1 80 ? 3.619 10.653 5.946 1.00 61.72 80 ALA A C 1
ATOM 606 O O . ALA A 1 80 ? 4.332 9.922 5.263 1.00 61.72 80 ALA A O 1
ATOM 607 N N . THR A 1 81 ? 4.125 11.585 6.759 1.00 61.28 81 THR A N 1
ATOM 608 C CA . THR A 1 81 ? 5.559 11.809 6.950 1.00 61.28 81 THR A CA 1
ATOM 609 C C . THR A 1 81 ? 6.238 10.628 7.636 1.00 61.28 81 THR A C 1
ATOM 611 O O . THR A 1 81 ? 7.387 10.367 7.315 1.00 61.28 81 THR A O 1
ATOM 614 N N . ASP A 1 82 ? 5.562 9.884 8.518 1.00 64.44 82 ASP A N 1
ATOM 615 C CA . ASP A 1 82 ? 6.115 8.671 9.145 1.00 64.44 82 ASP A CA 1
ATOM 616 C C . ASP A 1 82 ? 6.153 7.477 8.173 1.00 64.44 82 ASP A C 1
ATOM 618 O O . ASP A 1 82 ? 6.982 6.578 8.301 1.00 64.44 82 ASP A O 1
ATOM 622 N N . VAL A 1 83 ? 5.255 7.459 7.184 1.00 64.50 83 VAL A N 1
ATOM 623 C CA . VAL A 1 83 ? 5.252 6.455 6.107 1.00 64.50 83 VAL A CA 1
ATOM 624 C C . VAL A 1 83 ? 6.403 6.707 5.122 1.00 64.50 83 VAL A C 1
ATOM 626 O O . VAL A 1 83 ? 6.995 5.754 4.607 1.00 64.50 83 VAL A O 1
ATOM 629 N N . ASP A 1 84 ? 6.730 7.981 4.892 1.00 61.00 84 ASP A N 1
ATOM 630 C CA . ASP A 1 84 ? 7.760 8.443 3.951 1.00 61.00 84 ASP A CA 1
ATOM 631 C C . ASP A 1 84 ? 9.159 8.540 4.603 1.00 61.00 84 ASP A C 1
ATOM 633 O O . ASP A 1 84 ? 10.176 8.178 4.008 1.00 61.00 84 ASP A O 1
ATOM 637 N N . SER A 1 85 ? 9.222 8.958 5.873 1.00 58.84 85 SER A N 1
ATOM 638 C CA . SER A 1 85 ? 10.448 9.054 6.672 1.00 58.84 85 SER A CA 1
ATOM 639 C C . SER A 1 85 ? 10.774 7.703 7.293 1.00 58.84 85 SER A C 1
ATOM 641 O O . SER A 1 85 ? 10.041 7.159 8.109 1.00 58.84 85 SER A O 1
ATOM 643 N N . PHE A 1 86 ? 11.916 7.148 6.914 1.00 54.66 86 PHE A N 1
ATOM 644 C CA . PHE A 1 86 ? 12.480 5.901 7.424 1.00 54.66 86 PHE A CA 1
ATOM 645 C C . PHE A 1 86 ? 12.596 5.840 8.973 1.00 54.66 86 PHE A C 1
ATOM 647 O O . PHE A 1 86 ? 13.678 6.055 9.498 1.00 54.66 86 PHE A O 1
ATOM 654 N N . TYR A 1 87 ? 11.546 5.464 9.716 1.00 49.75 87 TYR A N 1
ATOM 655 C CA . TYR A 1 87 ? 11.639 5.078 11.141 1.00 49.75 87 TYR A CA 1
ATOM 656 C C . TYR A 1 87 ? 10.664 3.933 11.487 1.00 49.75 87 TYR A C 1
ATOM 658 O O . TYR A 1 87 ? 9.602 4.096 12.077 1.00 49.75 87 TYR A O 1
ATOM 666 N N . TYR A 1 88 ? 11.063 2.719 11.099 1.00 50.38 88 TYR A N 1
ATOM 667 C CA . TYR A 1 88 ? 10.345 1.457 11.336 1.00 50.38 88 TYR A CA 1
ATOM 668 C C . TYR A 1 88 ? 10.140 1.071 12.827 1.00 50.38 88 TYR A C 1
ATOM 670 O O . TYR A 1 88 ? 9.089 0.506 13.125 1.00 50.38 88 TYR A O 1
ATOM 678 N N . PRO A 1 89 ? 11.054 1.358 13.785 1.00 51.81 89 PRO A N 1
ATOM 679 C CA . PRO A 1 89 ? 10.880 0.886 15.166 1.00 51.81 89 PRO A CA 1
ATOM 680 C C . PRO A 1 89 ? 9.750 1.587 15.933 1.00 51.81 89 PRO A C 1
ATOM 682 O O . PRO A 1 89 ? 8.997 0.935 16.651 1.00 51.81 89 PRO A O 1
ATOM 685 N N . GLU A 1 90 ? 9.600 2.903 15.771 1.00 50.75 90 GLU A N 1
ATOM 686 C CA . GLU A 1 90 ? 8.630 3.684 16.552 1.00 50.75 90 GLU A CA 1
ATOM 687 C C . GLU A 1 90 ? 7.194 3.518 16.043 1.00 50.75 90 GLU A C 1
ATOM 689 O O . GLU A 1 90 ? 6.249 3.541 16.829 1.00 50.75 90 GLU A O 1
ATOM 694 N N . LEU A 1 91 ? 7.008 3.307 14.734 1.00 52.62 91 LEU A N 1
ATOM 695 C CA . LEU A 1 91 ? 5.680 3.099 14.154 1.00 52.62 91 LEU A CA 1
ATOM 696 C C . LEU A 1 91 ? 5.054 1.768 14.599 1.00 52.62 91 LEU A C 1
ATOM 698 O O . LEU A 1 91 ? 3.875 1.724 14.943 1.00 52.62 91 LEU A O 1
ATOM 702 N N . LEU A 1 92 ? 5.854 0.694 14.622 1.00 55.34 92 LEU A N 1
ATOM 703 C CA . LEU A 1 92 ? 5.425 -0.620 15.111 1.00 55.34 92 LEU A CA 1
ATOM 704 C C . LEU A 1 92 ? 5.163 -0.608 16.618 1.00 55.34 92 LEU A C 1
ATOM 706 O O . LEU A 1 92 ? 4.186 -1.205 17.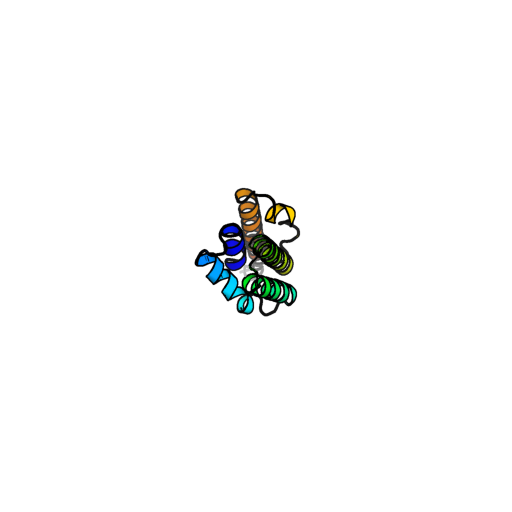059 1.00 55.34 92 LEU A O 1
ATOM 710 N N . GLY A 1 93 ? 5.996 0.101 17.389 1.00 55.34 93 GLY A N 1
ATOM 711 C CA . GLY A 1 93 ? 5.766 0.303 18.820 1.00 55.34 93 GLY A CA 1
ATOM 712 C C . GLY A 1 93 ? 4.410 0.957 19.091 1.00 55.34 93 GLY A C 1
ATOM 713 O O . GLY A 1 93 ? 3.606 0.409 19.839 1.00 55.34 93 GLY A O 1
ATOM 714 N N . ARG A 1 94 ? 4.105 2.059 18.393 1.00 55.91 94 ARG A N 1
ATOM 715 C CA . ARG A 1 94 ? 2.836 2.788 18.553 1.00 55.91 94 ARG A CA 1
ATOM 716 C C . ARG A 1 94 ? 1.612 1.977 18.117 1.00 55.91 94 ARG A C 1
ATOM 718 O O . ARG A 1 94 ? 0.612 1.962 18.828 1.00 55.91 94 ARG A O 1
ATOM 725 N N . ALA A 1 95 ? 1.690 1.265 16.991 1.00 52.06 95 ALA A N 1
ATOM 726 C CA . ALA A 1 95 ? 0.587 0.418 16.528 1.00 52.06 95 ALA A CA 1
ATOM 727 C C . ALA A 1 95 ? 0.281 -0.736 17.507 1.00 52.06 95 ALA A C 1
ATOM 729 O O . ALA A 1 95 ? -0.885 -1.008 17.793 1.00 52.06 95 ALA A O 1
ATOM 730 N N . HIS A 1 96 ? 1.315 -1.370 18.076 1.00 54.84 96 HIS A N 1
ATOM 731 C CA . HIS A 1 96 ? 1.149 -2.392 19.118 1.00 54.84 96 HIS A CA 1
ATOM 732 C C . HIS A 1 96 ? 0.579 -1.824 20.426 1.00 54.84 96 HIS A C 1
ATOM 734 O O . HIS A 1 96 ? -0.242 -2.479 21.067 1.00 54.84 96 HIS A O 1
ATOM 740 N N . GLU A 1 97 ? 0.988 -0.623 20.840 1.00 53.69 97 GLU A N 1
ATOM 741 C CA . GLU A 1 97 ? 0.465 0.021 22.053 1.00 53.69 97 GLU A CA 1
ATOM 742 C C . GLU A 1 97 ? -1.044 0.280 21.961 1.00 53.69 97 GLU A C 1
ATOM 744 O O . GLU A 1 97 ? -1.778 0.055 22.928 1.00 53.69 97 GLU A O 1
ATOM 749 N N . VAL A 1 98 ? -1.535 0.669 20.784 1.00 57.03 98 VAL A N 1
ATOM 750 C CA . VAL A 1 98 ? -2.970 0.885 20.563 1.00 57.03 98 VAL A CA 1
ATOM 751 C C . VAL A 1 98 ? -3.763 -0.415 20.524 1.00 57.03 98 VAL A C 1
ATOM 753 O O . VAL A 1 98 ? -4.838 -0.480 21.123 1.00 57.03 98 VAL A O 1
ATOM 756 N N . GLU A 1 99 ? -3.221 -1.479 19.930 1.00 50.53 99 GLU A N 1
ATOM 757 C CA . GLU A 1 99 ? -3.855 -2.801 19.985 1.00 50.53 99 GLU A CA 1
ATOM 758 C C . GLU A 1 99 ? -3.980 -3.311 21.433 1.00 50.53 99 GLU A C 1
ATOM 760 O O . GLU A 1 99 ? -5.009 -3.876 21.815 1.00 50.53 99 GLU A O 1
ATOM 765 N N . GLN A 1 100 ? -2.984 -3.044 22.284 1.00 51.09 100 GLN A N 1
ATOM 766 C CA . GLN A 1 100 ? -3.058 -3.396 23.704 1.00 51.09 100 GLN A CA 1
ATOM 767 C C . GLN A 1 100 ? -4.043 -2.522 24.494 1.00 51.09 100 GLN A C 1
ATOM 769 O O . GLN A 1 100 ? -4.735 -3.035 25.377 1.00 51.09 100 GLN A O 1
ATOM 774 N N . MET A 1 101 ? -4.173 -1.232 24.170 1.00 48.28 101 MET A N 1
ATOM 775 C CA . MET A 1 101 ? -5.166 -0.355 24.804 1.00 48.28 101 MET A CA 1
ATOM 776 C C . MET A 1 101 ? -6.607 -0.770 24.480 1.00 48.28 101 MET A C 1
ATOM 778 O O . MET A 1 101 ? -7.438 -0.801 25.391 1.00 48.28 101 MET A O 1
ATOM 782 N N . ASP A 1 102 ? -6.903 -1.185 23.246 1.00 48.31 102 ASP A N 1
ATOM 783 C CA . ASP A 1 102 ? -8.236 -1.681 22.872 1.00 48.31 102 ASP A CA 1
ATOM 784 C C . ASP A 1 102 ? -8.616 -2.983 23.600 1.00 48.31 102 ASP A C 1
ATOM 786 O O . ASP A 1 102 ? -9.779 -3.189 23.969 1.00 48.31 102 ASP A O 1
ATOM 790 N N . VAL A 1 103 ? -7.643 -3.859 23.873 1.00 52.19 103 VAL A N 1
ATOM 791 C CA . VAL A 1 103 ? -7.858 -5.079 24.670 1.00 52.19 103 VAL A CA 1
ATOM 792 C C . VAL A 1 103 ? -8.127 -4.744 26.142 1.00 52.19 103 VAL A C 1
ATOM 794 O O . VAL A 1 103 ? -9.027 -5.332 26.751 1.00 52.19 103 VAL A O 1
ATOM 797 N N . ILE A 1 104 ? -7.409 -3.774 26.718 1.00 48.53 104 ILE A N 1
ATOM 798 C CA . ILE A 1 104 ? -7.570 -3.360 28.124 1.00 48.53 104 ILE A CA 1
ATOM 799 C C . ILE A 1 104 ? -8.911 -2.638 28.350 1.00 48.53 104 ILE A C 1
ATOM 801 O O . ILE A 1 104 ? -9.594 -2.883 29.347 1.00 48.53 104 ILE A O 1
ATOM 805 N N . VAL A 1 105 ? -9.344 -1.785 27.419 1.00 50.81 105 VAL A N 1
ATOM 806 C CA . VAL A 1 105 ? -10.640 -1.084 27.513 1.00 50.81 105 VAL A CA 1
ATOM 807 C C . VAL A 1 105 ? -11.815 -2.064 27.402 1.00 50.81 105 VAL A C 1
ATOM 809 O O . VAL A 1 105 ? -12.796 -1.955 28.147 1.00 50.81 105 VAL A O 1
ATOM 812 N N . ARG A 1 106 ? -11.704 -3.078 26.534 1.00 46.47 106 ARG A N 1
ATOM 813 C CA . ARG A 1 106 ? -12.710 -4.148 26.416 1.00 46.47 106 ARG A CA 1
ATOM 814 C C . ARG A 1 106 ? -12.768 -5.051 27.646 1.00 46.47 106 ARG A C 1
ATOM 816 O O . ARG A 1 106 ? -13.860 -5.447 28.041 1.00 46.47 106 ARG A O 1
ATOM 823 N N . SER A 1 107 ? -11.632 -5.332 28.281 1.00 47.03 107 SER A N 1
ATOM 824 C CA . SER A 1 107 ? -11.588 -6.143 29.507 1.00 47.03 107 SER A CA 1
ATOM 825 C C . SER A 1 107 ? -12.012 -5.376 30.767 1.00 47.03 107 SER A C 1
ATOM 827 O O . SER A 1 107 ? -12.518 -5.999 31.694 1.00 47.03 107 SER A O 1
ATOM 829 N N . ARG A 1 108 ? -11.934 -4.035 30.789 1.00 41.66 108 ARG A N 1
ATOM 830 C CA . ARG A 1 108 ? -12.537 -3.202 31.855 1.00 41.66 108 ARG A CA 1
ATOM 831 C C . ARG A 1 108 ? -14.046 -2.997 31.730 1.00 41.66 108 ARG A C 1
ATOM 833 O O . ARG A 1 108 ? -14.689 -2.658 32.714 1.00 41.66 108 ARG A O 1
ATOM 840 N N . SER A 1 109 ? -14.617 -3.204 30.545 1.00 44.78 109 SER A N 1
ATOM 841 C CA . SER A 1 109 ? -16.065 -3.076 30.315 1.00 44.78 109 SER A CA 1
ATOM 842 C C . SER A 1 109 ? -16.849 -4.349 30.675 1.00 44.78 109 SER A C 1
ATOM 844 O O . SER A 1 109 ? -18.065 -4.390 30.509 1.00 44.78 109 SER A O 1
ATOM 846 N N . TYR A 1 110 ? -16.164 -5.385 31.172 1.00 42.41 110 TYR A N 1
ATOM 847 C CA . TYR A 1 110 ? -16.751 -6.638 31.642 1.00 42.41 110 TYR A CA 1
ATOM 848 C C . TYR A 1 110 ? -16.382 -6.880 33.114 1.00 42.41 110 TYR A C 1
ATOM 850 O O . TYR A 1 110 ? -15.727 -7.857 33.458 1.00 42.41 110 TYR A O 1
ATOM 858 N N . GLU A 1 111 ? -16.816 -5.989 34.005 1.00 43.25 111 GLU A N 1
ATOM 859 C CA . GLU A 1 111 ? -17.102 -6.400 35.381 1.00 43.25 111 GLU A CA 1
ATOM 860 C C . GLU A 1 111 ? -18.558 -6.885 35.405 1.00 43.25 111 GLU A C 1
ATOM 862 O O . GLU A 1 111 ? -19.477 -6.069 35.278 1.00 43.25 111 GLU A O 1
ATOM 867 N N . PRO A 1 112 ? -18.830 -8.199 35.530 1.00 41.69 112 PRO A N 1
ATOM 868 C CA . PRO A 1 112 ? -20.168 -8.623 35.886 1.00 41.69 112 PRO A CA 1
ATOM 869 C C . PRO A 1 112 ? -20.429 -8.069 37.284 1.00 41.69 112 PRO A C 1
ATOM 871 O O . PRO A 1 112 ? -19.718 -8.404 38.228 1.00 41.69 112 PRO A O 1
ATOM 874 N N . SER A 1 113 ? -21.441 -7.209 37.398 1.00 46.25 113 SER A N 1
ATOM 875 C CA . SER A 1 113 ? -22.027 -6.762 38.660 1.00 46.25 113 SER A CA 1
ATOM 876 C C . SER A 1 113 ? -22.411 -7.978 39.512 1.00 46.25 113 SER A C 1
ATOM 878 O O . SER A 1 113 ? -23.546 -8.453 39.474 1.00 46.25 113 SER A O 1
ATOM 880 N N . ALA A 1 114 ? -21.469 -8.491 40.295 1.00 48.88 114 ALA A N 1
ATOM 881 C CA . ALA A 1 114 ? -21.727 -9.445 41.352 1.00 48.88 114 ALA A CA 1
ATOM 882 C C . ALA A 1 114 ? -22.210 -8.665 42.577 1.00 48.88 114 ALA A C 1
ATOM 884 O O . ALA A 1 114 ? -21.450 -8.410 43.506 1.00 48.88 114 ALA A O 1
ATOM 885 N N . ASN A 1 115 ? -23.478 -8.248 42.567 1.00 47.75 115 ASN A N 1
ATOM 886 C CA . ASN A 1 115 ? -24.154 -7.908 43.810 1.00 47.75 115 ASN A CA 1
ATOM 887 C C . ASN A 1 115 ? -25.660 -8.164 43.710 1.00 47.75 115 ASN A C 1
ATOM 889 O O . ASN A 1 115 ? -26.375 -7.432 43.027 1.00 47.75 115 ASN A O 1
ATOM 893 N N . ASN A 1 116 ? -26.108 -9.233 44.370 1.00 46.91 116 ASN A N 1
ATOM 894 C CA . ASN A 1 116 ? -27.222 -9.250 45.328 1.00 46.91 116 ASN A CA 1
ATOM 895 C C . ASN A 1 116 ? -27.805 -10.665 45.423 1.00 46.91 116 ASN A C 1
ATOM 897 O O . ASN A 1 116 ? -28.711 -11.012 44.667 1.00 46.91 116 ASN A O 1
ATOM 901 N N . ASP A 1 117 ? -27.340 -11.451 46.396 1.00 47.09 117 ASP A N 1
ATOM 902 C CA . ASP A 1 117 ? -28.133 -12.568 46.917 1.00 47.09 117 ASP A CA 1
ATOM 903 C C . ASP A 1 117 ? -28.639 -12.204 48.330 1.00 47.09 117 ASP A C 1
ATOM 905 O O . ASP A 1 117 ? -27.843 -12.133 49.270 1.00 47.09 117 ASP A O 1
ATOM 909 N N . PRO A 1 118 ? -29.936 -11.886 48.513 1.00 48.97 118 PRO A N 1
ATOM 910 C CA . PRO A 1 118 ? -30.487 -11.384 49.772 1.00 48.97 118 PRO A CA 1
ATOM 911 C C . PRO A 1 118 ? -30.900 -12.503 50.745 1.00 48.97 118 PRO A C 1
ATOM 913 O O . PRO A 1 118 ? -31.979 -12.451 51.335 1.00 48.97 118 PRO A O 1
ATOM 916 N N . ARG A 1 119 ? -30.069 -13.532 50.946 1.00 46.78 119 ARG A N 1
ATOM 917 C CA . ARG A 1 119 ? -30.378 -14.622 51.892 1.00 46.78 119 ARG A CA 1
ATOM 918 C C . ARG A 1 119 ? -29.229 -14.921 52.844 1.00 46.78 119 ARG A C 1
ATOM 920 O O . ARG A 1 119 ? -28.577 -15.953 52.759 1.00 46.78 119 ARG A O 1
ATOM 927 N N . SER A 1 120 ? -29.044 -14.025 53.807 1.00 48.69 120 SER A N 1
ATOM 928 C CA . SER A 1 120 ? -28.415 -14.365 55.084 1.00 48.69 120 SER A CA 1
ATOM 929 C C . SER A 1 120 ? -29.162 -13.665 56.216 1.00 48.69 120 SER A C 1
ATOM 931 O O . SER A 1 120 ? -28.749 -12.619 56.706 1.00 48.69 120 SER A O 1
ATOM 933 N N . ILE A 1 121 ? -30.327 -14.216 56.568 1.00 46.59 121 ILE A N 1
ATOM 934 C CA . ILE A 1 121 ? -30.957 -14.046 57.881 1.00 46.59 121 ILE A CA 1
ATOM 935 C C . ILE A 1 121 ? -31.607 -15.391 58.221 1.00 46.59 121 ILE A C 1
ATOM 937 O O . ILE A 1 121 ? -32.490 -15.835 57.483 1.00 46.59 121 ILE A O 1
ATOM 941 N N . GLY A 1 122 ? -31.169 -16.012 59.318 1.00 41.19 122 GLY A N 1
ATOM 942 C CA . GLY A 1 122 ? -31.770 -17.216 59.898 1.00 41.19 122 GLY A CA 1
ATOM 943 C C . GLY A 1 122 ? -30.744 -18.243 60.325 1.00 41.19 122 GLY A C 1
ATOM 944 O O . GLY A 1 122 ? -30.536 -19.186 59.536 1.00 41.19 122 GLY A O 1
#

Sequence (122 aa):
MAVLETLIQYRATIAYAQSVAALNSIPTVFSASPKVREAFTRFMAAANAKPFNQGTLVERHLLIISAMIQDLGLDAQISATDVDSFYYPELLGRAHEVEQMDVIVRSRSYEPSANNDPRSIG